Protein AF-A0A2P5LZ32-F1 (afdb_monomer)

Secondary structure (DSSP, 8-state):
--TTT--BHHHHHHHHHHHHHHHHHTT--------B-TTSB--HHHHHHHHHHHHHTT-S----BGGGEETTTTEE--BHHHHHHHHHHHT----HHHHHHHHHTTSB-TTSPBP-PPPPGGGHHHHTT-

Structure (mmCIF, N/CA/C/O backbone):
data_AF-A0A2P5LZ32-F1
#
_entry.id   AF-A0A2P5LZ32-F1
#
loop_
_atom_site.group_PDB
_atom_site.id
_atom_site.type_symbol
_atom_site.label_atom_id
_atom_site.label_alt_id
_atom_site.label_comp_id
_atom_site.label_asym_id
_atom_site.label_entity_id
_atom_site.label_seq_id
_atom_site.pdbx_PDB_ins_code
_atom_site.Cartn_x
_atom_site.Cartn_y
_atom_site.Cartn_z
_atom_site.occupancy
_atom_site.B_iso_or_equiv
_atom_site.auth_seq_id
_atom_site.auth_comp_id
_atom_site.auth_asym_id
_atom_site.auth_atom_id
_atom_site.pdbx_PDB_model_num
ATOM 1 N N . ILE A 1 1 ? 13.850 -2.458 -5.398 1.00 96.00 1 ILE A N 1
ATOM 2 C CA . ILE A 1 1 ? 15.283 -2.729 -5.679 1.00 96.00 1 ILE A CA 1
ATOM 3 C C . ILE A 1 1 ? 15.876 -1.522 -6.379 1.00 96.00 1 ILE A C 1
ATOM 5 O O . ILE A 1 1 ? 16.609 -0.790 -5.733 1.00 96.00 1 ILE A O 1
ATOM 9 N N . GLY A 1 2 ? 15.483 -1.275 -7.626 1.00 96.50 2 GLY A N 1
ATOM 10 C CA . GLY A 1 2 ? 15.948 -0.110 -8.355 1.00 96.50 2 GLY A CA 1
ATOM 11 C C . GLY A 1 2 ? 15.580 -0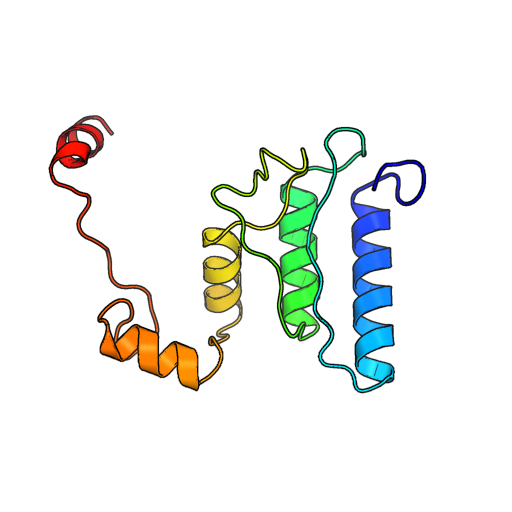.172 -9.839 1.00 96.50 2 GLY A C 1
ATOM 12 O O . GLY A 1 2 ? 14.985 -1.165 -10.291 1.00 96.50 2 GLY A O 1
ATOM 13 N N . PRO A 1 3 ? 15.934 0.883 -10.589 1.00 97.44 3 PRO A N 1
ATOM 14 C CA . PRO A 1 3 ? 15.625 1.045 -12.004 1.00 97.44 3 PRO A CA 1
ATOM 15 C C . PRO A 1 3 ? 16.265 -0.008 -12.913 1.00 97.44 3 PRO A C 1
ATOM 17 O O . PRO A 1 3 ? 15.863 -0.151 -14.065 1.00 97.44 3 PRO A O 1
ATOM 20 N N . GLU A 1 4 ? 17.259 -0.749 -12.426 1.00 98.44 4 GLU A N 1
ATOM 21 C CA . GLU A 1 4 ? 17.913 -1.820 -13.171 1.00 98.44 4 GLU A CA 1
ATOM 22 C C . GLU A 1 4 ? 17.004 -3.036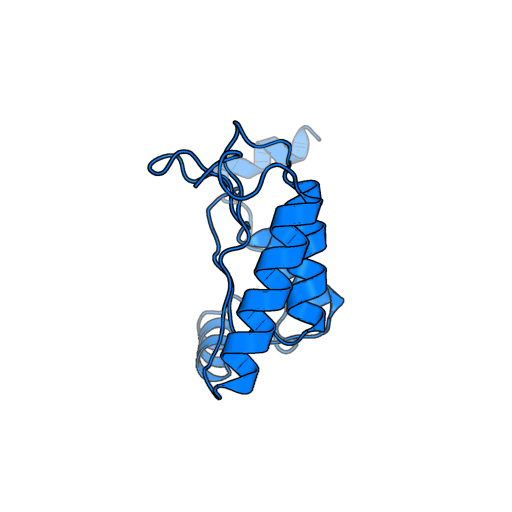 -13.423 1.00 98.44 4 GLU A C 1
ATOM 24 O O . GLU A 1 4 ? 17.299 -3.834 -14.313 1.00 98.44 4 GLU A O 1
ATOM 29 N N . TYR A 1 5 ? 15.900 -3.164 -12.677 1.00 98.38 5 TYR A N 1
ATOM 30 C CA . TYR A 1 5 ? 14.881 -4.201 -12.882 1.00 98.38 5 TYR A CA 1
ATOM 31 C C . TYR A 1 5 ? 13.548 -3.623 -13.362 1.00 98.38 5 TYR A C 1
ATOM 33 O O . TYR A 1 5 ? 12.953 -4.159 -14.294 1.00 98.38 5 TYR A O 1
ATOM 41 N N . LEU A 1 6 ? 13.079 -2.549 -12.719 1.00 98.56 6 LEU A N 1
ATOM 42 C CA . LEU A 1 6 ? 11.824 -1.863 -13.030 1.00 98.56 6 LEU A CA 1
ATOM 43 C C . LEU A 1 6 ? 12.109 -0.362 -13.029 1.00 98.56 6 LEU A C 1
ATOM 45 O O . LEU A 1 6 ? 12.312 0.226 -11.969 1.00 98.56 6 LEU A O 1
ATOM 49 N N . PHE A 1 7 ? 12.192 0.227 -14.220 1.00 98.56 7 PHE A N 1
ATOM 50 C CA . PHE A 1 7 ? 12.761 1.562 -14.409 1.00 98.56 7 PHE A CA 1
ATOM 51 C C . PHE A 1 7 ? 11.849 2.694 -13.924 1.00 98.56 7 PHE A C 1
ATOM 53 O O . PHE A 1 7 ? 12.331 3.619 -13.273 1.00 98.56 7 PHE A O 1
ATOM 60 N N . ASP A 1 8 ? 10.553 2.609 -14.235 1.00 98.62 8 ASP A N 1
ATOM 61 C CA . ASP A 1 8 ? 9.572 3.676 -14.026 1.00 98.62 8 ASP A CA 1
ATOM 62 C C . ASP A 1 8 ? 8.309 3.200 -13.282 1.00 98.62 8 ASP A C 1
ATOM 64 O O . ASP A 1 8 ? 8.062 1.995 -13.135 1.00 98.62 8 ASP A O 1
ATOM 68 N N . GLY A 1 9 ? 7.474 4.148 -12.840 1.00 98.44 9 GLY A N 1
ATOM 69 C CA . GLY A 1 9 ? 6.198 3.872 -12.162 1.00 98.44 9 GLY A CA 1
ATOM 70 C C . GLY A 1 9 ? 5.248 2.962 -12.956 1.00 98.44 9 GLY A C 1
ATOM 71 O O . GLY A 1 9 ? 4.535 2.128 -12.387 1.00 98.44 9 GLY A O 1
ATOM 72 N N . LYS A 1 10 ? 5.293 3.017 -14.294 1.00 98.62 10 LYS A N 1
ATOM 73 C CA . LYS A 1 10 ? 4.473 2.165 -15.169 1.00 98.62 10 LYS A CA 1
ATOM 74 C C . LYS A 1 10 ? 4.927 0.705 -15.144 1.00 98.62 10 LYS A C 1
ATOM 76 O O . LYS A 1 10 ? 4.084 -0.195 -15.112 1.00 98.62 10 LYS A O 1
ATOM 81 N N . GLN A 1 11 ? 6.232 0.457 -15.174 1.00 98.81 11 GLN A N 1
ATOM 82 C CA . GLN A 1 11 ? 6.815 -0.878 -15.055 1.00 98.81 11 GLN A CA 1
ATOM 83 C C . GLN A 1 11 ? 6.572 -1.454 -13.664 1.00 98.81 11 GLN A C 1
ATOM 85 O O . GLN A 1 11 ? 6.161 -2.609 -13.563 1.00 98.81 11 GLN A O 1
ATOM 90 N N . ILE A 1 12 ? 6.739 -0.640 -12.615 1.00 98.81 12 ILE A N 1
ATOM 91 C CA . ILE A 1 12 ? 6.423 -1.025 -11.232 1.00 98.81 12 ILE A CA 1
ATOM 92 C C . ILE A 1 12 ? 4.952 -1.438 -11.121 1.00 98.81 12 ILE A C 1
ATOM 94 O O . ILE A 1 12 ? 4.653 -2.541 -10.665 1.00 98.81 12 ILE A O 1
ATOM 98 N N . THR A 1 13 ? 4.038 -0.612 -11.638 1.00 98.88 13 THR A N 1
ATOM 99 C CA . THR A 1 13 ? 2.601 -0.911 -11.639 1.00 98.88 13 THR A CA 1
ATOM 100 C C . THR A 1 13 ? 2.291 -2.216 -12.362 1.00 98.88 13 THR A C 1
ATOM 102 O O . THR A 1 13 ? 1.535 -3.055 -11.869 1.00 98.88 13 THR A O 1
ATOM 105 N N . ARG A 1 14 ? 2.884 -2.411 -13.544 1.00 98.81 14 ARG A N 1
ATOM 106 C CA . ARG A 1 14 ? 2.675 -3.625 -14.331 1.00 98.81 14 ARG A CA 1
ATOM 107 C C . ARG A 1 14 ? 3.142 -4.869 -13.578 1.00 98.81 14 ARG A C 1
ATOM 109 O O . ARG A 1 14 ? 2.371 -5.822 -13.492 1.00 98.81 14 ARG A O 1
ATOM 116 N N . ALA A 1 15 ? 4.357 -4.841 -13.037 1.00 98.81 15 ALA A N 1
ATOM 117 C CA . ALA A 1 15 ? 4.939 -5.967 -12.316 1.00 98.81 15 ALA A CA 1
ATOM 118 C C . ALA A 1 15 ? 4.128 -6.313 -11.059 1.00 98.81 15 ALA A C 1
ATOM 120 O O . ALA A 1 15 ? 3.792 -7.471 -10.843 1.00 98.81 15 ALA A O 1
ATOM 121 N N . ALA A 1 16 ? 3.711 -5.312 -10.282 1.00 98.75 16 ALA A N 1
ATOM 122 C CA . ALA A 1 16 ? 2.915 -5.532 -9.077 1.00 98.75 16 ALA A CA 1
ATOM 123 C C . ALA A 1 16 ? 1.552 -6.191 -9.371 1.00 98.75 16 ALA A C 1
ATOM 125 O O . ALA A 1 16 ? 1.111 -7.080 -8.637 1.00 98.75 16 ALA A O 1
ATOM 126 N N . LEU A 1 17 ? 0.887 -5.806 -10.468 1.00 98.88 17 LEU A N 1
ATOM 127 C CA . LEU A 1 17 ? -0.355 -6.455 -10.902 1.00 98.88 17 LEU A CA 1
ATOM 128 C C . LEU A 1 17 ? -0.125 -7.893 -11.391 1.00 98.88 17 LEU A C 1
ATOM 130 O O . LEU A 1 17 ? -0.972 -8.758 -11.152 1.00 98.88 17 LEU A O 1
ATOM 134 N N . GLU A 1 18 ? 1.002 -8.158 -12.056 1.00 98.88 18 GLU A N 1
ATOM 135 C CA . GLU A 1 18 ? 1.403 -9.508 -12.469 1.00 98.88 18 GLU A CA 1
ATOM 136 C C . GLU A 1 18 ? 1.675 -10.406 -11.258 1.00 98.88 18 GLU A C 1
ATOM 138 O O . GLU A 1 18 ? 1.122 -11.506 -11.182 1.00 98.88 18 GLU A O 1
ATOM 143 N N . ASP A 1 19 ? 2.441 -9.919 -10.283 1.00 98.81 19 ASP A N 1
ATOM 144 C CA . ASP A 1 19 ? 2.752 -10.631 -9.042 1.00 98.81 19 ASP A CA 1
ATOM 145 C C . ASP A 1 19 ? 1.480 -10.955 -8.257 1.00 98.81 19 ASP A C 1
ATOM 147 O O . ASP A 1 19 ? 1.253 -12.105 -7.862 1.00 98.81 19 ASP A O 1
ATOM 151 N N . HIS A 1 20 ? 0.604 -9.960 -8.083 1.00 98.88 20 HIS A N 1
ATOM 152 C CA . HIS A 1 20 ? -0.674 -10.143 -7.407 1.00 98.88 20 HIS A CA 1
ATOM 153 C C . HIS A 1 20 ? -1.540 -11.202 -8.107 1.00 98.88 20 HIS A C 1
ATOM 155 O O . HIS A 1 20 ? -2.029 -12.132 -7.457 1.00 98.88 20 HIS A O 1
ATOM 161 N N . PHE A 1 21 ? -1.704 -11.102 -9.431 1.00 98.81 21 PHE A N 1
ATOM 162 C CA . PHE A 1 21 ? -2.478 -12.068 -10.211 1.00 98.81 21 PHE A CA 1
ATOM 163 C C . PHE A 1 21 ? -1.909 -13.485 -10.094 1.00 98.81 21 PHE A C 1
ATOM 165 O O . PHE A 1 21 ? -2.657 -14.422 -9.809 1.00 98.81 21 PHE A O 1
ATOM 172 N N . CYS A 1 22 ? -0.597 -13.648 -10.273 1.00 98.81 22 CYS A N 1
ATOM 173 C CA . CYS A 1 22 ? 0.069 -14.942 -10.173 1.00 98.81 22 CYS A CA 1
ATOM 174 C C . CYS A 1 22 ? -0.106 -15.557 -8.780 1.00 98.81 22 CYS A C 1
ATOM 176 O O . CYS A 1 22 ? -0.482 -16.724 -8.671 1.00 98.81 22 CYS A O 1
ATOM 178 N N . GLY A 1 23 ? 0.085 -14.780 -7.710 1.00 98.75 23 GLY A N 1
ATOM 179 C CA . GLY A 1 23 ? -0.111 -15.262 -6.342 1.00 98.75 23 GLY A CA 1
ATOM 180 C C . GLY A 1 23 ? -1.550 -15.716 -6.075 1.00 98.75 23 GLY A C 1
ATOM 181 O O . GLY A 1 23 ? -1.768 -16.795 -5.520 1.00 98.75 23 GLY A O 1
ATOM 182 N N . LYS A 1 24 ? -2.543 -14.948 -6.542 1.00 98.50 24 LYS A N 1
ATOM 183 C CA . LYS A 1 24 ? -3.964 -15.322 -6.445 1.00 98.50 24 LYS A CA 1
ATOM 184 C C . LYS A 1 24 ? -4.294 -16.572 -7.256 1.00 98.50 24 LYS A C 1
ATOM 186 O O . LYS A 1 24 ? -5.003 -17.442 -6.756 1.00 98.50 24 LYS A O 1
ATOM 191 N N . LEU A 1 25 ? -3.772 -16.685 -8.479 1.00 98.56 25 LEU A N 1
ATOM 192 C CA . LEU A 1 25 ? -3.960 -17.856 -9.340 1.00 98.56 25 LEU A CA 1
ATOM 193 C C . LEU A 1 25 ? -3.409 -19.132 -8.685 1.00 98.56 25 LEU A C 1
ATOM 195 O O . LEU A 1 25 ? -3.992 -20.204 -8.832 1.00 98.56 25 LEU A O 1
ATOM 199 N N . LEU A 1 26 ? -2.323 -19.005 -7.922 1.00 98.62 26 LEU A N 1
ATOM 200 C CA . LEU A 1 26 ? -1.726 -20.086 -7.137 1.00 98.62 26 LEU A CA 1
ATOM 201 C C . LEU A 1 26 ? -2.457 -20.366 -5.809 1.00 98.62 26 LEU A C 1
ATOM 203 O O . LEU A 1 26 ? -2.053 -21.261 -5.070 1.00 98.62 26 LEU A O 1
ATOM 207 N N . GLY A 1 27 ? -3.530 -19.633 -5.496 1.00 98.19 27 GLY A N 1
ATOM 208 C CA . GLY A 1 27 ? -4.322 -19.814 -4.277 1.00 98.19 27 GLY A CA 1
ATOM 209 C C . GLY A 1 27 ? -3.674 -19.251 -3.008 1.00 98.19 27 GLY A C 1
ATOM 210 O O . GLY A 1 27 ? -4.055 -19.645 -1.907 1.00 98.19 27 GLY A O 1
ATOM 211 N N . LEU A 1 28 ? -2.696 -18.349 -3.137 1.00 98.31 28 LEU A N 1
ATOM 212 C CA . LEU A 1 28 ? -2.008 -17.731 -2.004 1.00 98.31 28 LEU A CA 1
ATOM 213 C C . LEU A 1 28 ? -2.728 -16.452 -1.538 1.00 98.31 28 LEU A C 1
ATOM 215 O O . LEU A 1 28 ? -3.330 -15.748 -2.357 1.00 98.31 28 LEU A O 1
ATOM 219 N N . PRO A 1 29 ? -2.637 -16.091 -0.242 1.00 97.56 29 PRO A N 1
ATOM 220 C CA . PRO A 1 29 ? -3.103 -14.799 0.257 1.00 97.56 29 PRO A CA 1
ATOM 221 C C . PRO A 1 29 ? -2.123 -13.689 -0.156 1.00 97.56 29 PRO A C 1
ATOM 223 O O . PRO A 1 29 ? -1.368 -13.179 0.665 1.00 97.56 29 PRO A O 1
ATOM 226 N N . MET A 1 30 ? -2.094 -13.357 -1.446 1.00 98.56 30 MET A N 1
ATOM 227 C CA . MET A 1 30 ? -1.086 -12.474 -2.028 1.00 98.56 30 MET A CA 1
ATOM 228 C C . MET A 1 30 ? -1.301 -11.010 -1.624 1.00 98.56 30 MET A C 1
ATOM 230 O O . MET A 1 30 ? -2.347 -10.414 -1.905 1.00 98.56 30 MET A O 1
ATOM 234 N N . GLY A 1 31 ? -0.293 -10.440 -0.969 1.00 98.44 31 GLY A N 1
ATOM 235 C CA . GLY A 1 31 ? -0.154 -9.004 -0.739 1.00 98.44 31 GLY A CA 1
ATOM 236 C C . GLY A 1 31 ? 0.882 -8.377 -1.670 1.00 98.44 31 GLY A C 1
ATOM 237 O O . GLY A 1 31 ? 1.487 -9.064 -2.492 1.00 98.44 31 GLY A O 1
ATOM 238 N N . CYS A 1 32 ? 1.097 -7.074 -1.527 1.00 98.50 32 CYS A N 1
ATOM 239 C CA . CYS A 1 32 ? 2.145 -6.346 -2.238 1.00 98.50 32 CYS A CA 1
ATOM 240 C C . CYS A 1 32 ? 2.621 -5.173 -1.375 1.00 98.50 32 CYS A C 1
ATOM 242 O O . CYS A 1 32 ? 1.803 -4.439 -0.824 1.00 98.50 32 CYS A O 1
ATOM 244 N N . ASP A 1 33 ? 3.933 -5.016 -1.229 1.00 98.25 33 ASP A N 1
ATOM 245 C CA . ASP A 1 33 ? 4.502 -3.768 -0.727 1.00 98.25 33 ASP A CA 1
ATOM 246 C C . ASP A 1 33 ? 4.552 -2.772 -1.890 1.00 98.25 33 ASP A C 1
ATOM 248 O O . ASP A 1 33 ? 5.230 -3.010 -2.890 1.00 98.25 33 ASP A O 1
ATOM 252 N N . VAL A 1 34 ? 3.757 -1.709 -1.783 1.00 98.25 34 VAL A N 1
ATOM 253 C CA . VAL A 1 34 ? 3.582 -0.702 -2.829 1.00 98.25 34 VAL A CA 1
ATOM 254 C C . VAL A 1 34 ? 4.663 0.342 -2.637 1.00 98.25 34 VAL A C 1
ATOM 256 O O . VAL A 1 34 ? 4.520 1.240 -1.808 1.00 98.25 34 VAL A O 1
ATOM 259 N N . CYS A 1 35 ? 5.778 0.164 -3.339 1.00 98.31 35 CYS A N 1
ATOM 260 C CA . CYS A 1 35 ? 6.983 0.898 -3.015 1.00 98.31 35 CYS A CA 1
ATOM 261 C C . CYS A 1 35 ? 7.892 1.212 -4.203 1.00 98.31 35 CYS A C 1
ATOM 263 O O . CYS A 1 35 ? 7.872 0.555 -5.248 1.00 98.31 35 CYS A O 1
ATOM 265 N N . TYR A 1 36 ? 8.746 2.212 -4.003 1.00 98.62 36 TYR A N 1
ATOM 266 C CA . TYR A 1 36 ? 9.795 2.595 -4.937 1.00 98.62 36 TYR A CA 1
ATOM 267 C C . TYR A 1 36 ? 11.040 3.077 -4.190 1.00 98.62 36 TYR A C 1
ATOM 269 O O . TYR A 1 36 ? 11.018 3.389 -3.003 1.00 98.62 36 TYR A O 1
ATOM 277 N N . THR A 1 37 ? 12.161 3.126 -4.900 1.00 98.25 37 THR A N 1
ATOM 278 C CA . THR A 1 37 ? 13.407 3.723 -4.406 1.00 98.25 37 THR A CA 1
ATOM 279 C C . THR A 1 37 ? 13.672 5.025 -5.142 1.00 98.25 37 THR A C 1
ATOM 281 O O . THR A 1 37 ? 13.505 5.062 -6.357 1.00 98.25 37 THR A O 1
ATOM 284 N N . ASN A 1 38 ? 14.212 6.035 -4.457 1.00 97.12 38 ASN A N 1
ATOM 285 C CA . ASN A 1 38 ? 14.443 7.394 -4.987 1.00 97.12 38 ASN A CA 1
ATOM 286 C C . ASN A 1 38 ? 15.261 7.515 -6.295 1.00 97.12 38 ASN A C 1
ATOM 288 O O . ASN A 1 38 ? 15.350 8.603 -6.852 1.00 97.12 38 ASN A O 1
ATOM 292 N N . HIS A 1 39 ? 15.922 6.450 -6.752 1.00 97.25 39 HIS A N 1
ATOM 293 C CA . HIS A 1 39 ? 16.697 6.438 -7.997 1.00 97.25 39 HIS A CA 1
ATOM 294 C C . HIS A 1 39 ? 15.978 5.730 -9.161 1.00 97.25 39 HIS A C 1
ATOM 296 O O . HIS A 1 39 ? 16.552 5.635 -10.241 1.00 97.25 39 HIS A O 1
ATOM 302 N N . ALA A 1 40 ? 14.747 5.248 -8.959 1.00 98.38 40 ALA A N 1
ATOM 303 C CA . ALA A 1 40 ? 13.834 4.865 -10.036 1.00 98.38 40 ALA A CA 1
ATOM 304 C C . ALA A 1 40 ? 13.053 6.092 -10.538 1.00 98.38 40 ALA A C 1
ATOM 306 O O . ALA A 1 40 ? 12.869 7.052 -9.791 1.00 98.38 40 ALA A O 1
ATOM 307 N N . GLU A 1 41 ? 12.581 6.068 -11.786 1.00 98.50 41 GLU A N 1
ATOM 308 C CA . GLU A 1 41 ? 11.722 7.118 -12.354 1.00 98.50 41 GLU A CA 1
ATOM 309 C C . GLU A 1 41 ? 10.268 6.910 -11.898 1.00 98.50 41 GLU A C 1
ATOM 311 O O . GLU A 1 41 ? 9.384 6.534 -12.668 1.00 98.50 41 GLU A O 1
ATOM 316 N N . ALA A 1 42 ? 10.051 7.076 -10.595 1.00 98.44 42 ALA A N 1
ATOM 317 C CA . ALA A 1 42 ? 8.760 6.933 -9.938 1.00 98.44 42 ALA A CA 1
ATOM 318 C C . ALA A 1 42 ? 8.652 7.905 -8.759 1.00 98.44 42 ALA A C 1
ATOM 320 O O . ALA A 1 42 ? 9.666 8.303 -8.173 1.00 98.44 42 ALA A O 1
ATOM 321 N N . ASP A 1 43 ? 7.427 8.263 -8.400 1.00 98.19 43 ASP A N 1
ATOM 322 C CA . ASP A 1 43 ? 7.120 9.076 -7.230 1.00 98.19 43 ASP A CA 1
ATOM 323 C C . ASP A 1 43 ? 5.957 8.501 -6.401 1.00 98.19 43 ASP A C 1
ATOM 325 O O . ASP A 1 43 ? 5.448 7.407 -6.653 1.00 98.19 43 ASP A O 1
ATOM 329 N N . GLN A 1 44 ? 5.555 9.223 -5.354 1.00 97.81 44 GLN A N 1
ATOM 330 C CA . GLN A 1 44 ? 4.486 8.773 -4.465 1.00 97.81 44 GLN A CA 1
ATOM 331 C C . GLN A 1 44 ? 3.116 8.705 -5.161 1.00 97.81 44 GLN A C 1
ATOM 333 O O . GLN A 1 44 ? 2.299 7.870 -4.785 1.00 97.81 44 GLN A O 1
ATOM 338 N N . ASN A 1 45 ? 2.858 9.519 -6.190 1.00 98.19 45 ASN A N 1
ATOM 339 C CA . ASN A 1 45 ? 1.591 9.450 -6.922 1.00 98.19 45 ASN A CA 1
ATOM 340 C C . ASN A 1 45 ? 1.495 8.139 -7.708 1.00 98.19 45 ASN A C 1
ATOM 342 O O . ASN A 1 45 ? 0.425 7.537 -7.750 1.00 98.19 45 ASN A O 1
ATOM 346 N N . ASP A 1 46 ? 2.613 7.654 -8.266 1.00 98.56 46 ASP A N 1
ATOM 347 C CA . ASP A 1 46 ? 2.651 6.324 -8.888 1.00 98.56 46 ASP A CA 1
ATOM 348 C C . ASP A 1 46 ? 2.269 5.228 -7.876 1.00 98.56 46 ASP A C 1
ATOM 350 O O . ASP A 1 46 ? 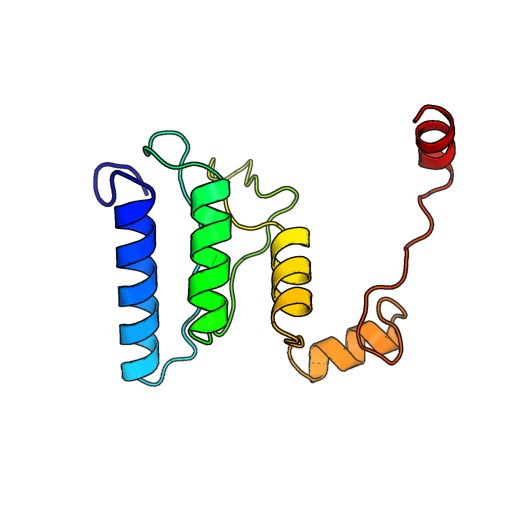1.615 4.242 -8.226 1.00 98.56 46 ASP A O 1
ATOM 354 N N . MET A 1 47 ? 2.667 5.393 -6.608 1.00 98.38 47 MET A N 1
ATOM 355 C CA . MET A 1 47 ? 2.340 4.448 -5.538 1.00 98.38 47 MET A CA 1
ATOM 356 C C . MET A 1 47 ? 0.869 4.536 -5.125 1.00 98.38 47 MET A C 1
ATOM 358 O O . MET A 1 47 ? 0.245 3.499 -4.904 1.00 98.38 47 MET A O 1
ATOM 362 N N . ASP A 1 48 ? 0.280 5.731 -5.084 1.00 97.94 48 ASP A N 1
ATOM 363 C CA . ASP A 1 48 ? -1.149 5.917 -4.801 1.00 97.94 48 ASP A CA 1
ATOM 364 C C . ASP A 1 48 ? -2.036 5.323 -5.913 1.00 97.94 48 ASP A C 1
ATOM 366 O O . ASP A 1 48 ? -3.040 4.645 -5.634 1.00 97.94 48 ASP A O 1
ATOM 370 N N . ASP A 1 49 ? -1.634 5.505 -7.176 1.00 98.50 49 ASP A N 1
ATOM 371 C CA . ASP A 1 49 ? -2.270 4.882 -8.339 1.00 98.50 49 ASP A CA 1
ATOM 372 C C . ASP A 1 49 ? -2.196 3.350 -8.240 1.00 98.50 49 ASP A C 1
ATOM 374 O O . ASP A 1 49 ? -3.213 2.653 -8.364 1.00 98.50 49 ASP A O 1
ATOM 378 N N . LEU A 1 50 ? -1.008 2.808 -7.955 1.00 98.75 50 LEU A N 1
ATOM 379 C CA . LEU A 1 50 ? -0.804 1.369 -7.805 1.00 98.75 50 LEU A CA 1
ATOM 380 C C . LEU A 1 50 ? -1.601 0.789 -6.626 1.00 98.75 50 LEU A C 1
ATOM 382 O O . LEU A 1 50 ? -2.276 -0.233 -6.787 1.00 98.75 50 LEU A O 1
ATOM 386 N N . LEU A 1 51 ? -1.579 1.434 -5.457 1.00 98.75 51 LEU A N 1
ATOM 387 C CA . LEU A 1 51 ? -2.354 1.004 -4.294 1.00 98.75 51 LEU A CA 1
ATOM 388 C C . LEU A 1 51 ? -3.845 0.913 -4.642 1.00 98.75 51 LEU A C 1
ATOM 390 O O . LEU A 1 51 ? -4.503 -0.077 -4.309 1.00 98.75 51 LEU A O 1
ATOM 394 N N . THR A 1 52 ? -4.370 1.914 -5.350 1.00 98.50 52 THR A N 1
ATOM 395 C CA . THR A 1 52 ? -5.770 1.942 -5.785 1.00 98.50 52 THR A CA 1
ATOM 396 C C . THR A 1 52 ? -6.084 0.772 -6.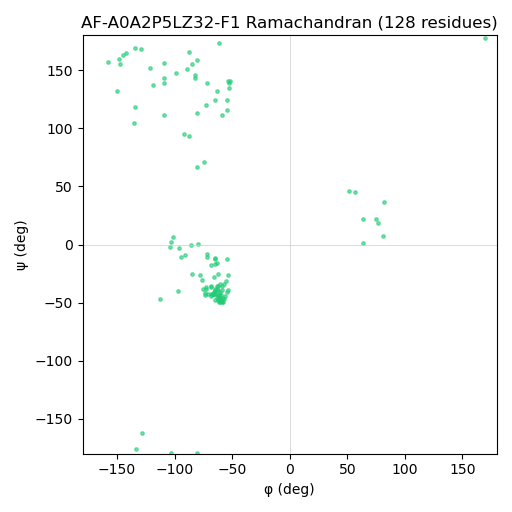718 1.00 98.50 52 THR A C 1
ATOM 398 O O . THR A 1 52 ? -7.071 0.060 -6.508 1.00 98.50 52 THR A O 1
ATOM 401 N N . LEU A 1 53 ? -5.231 0.517 -7.716 1.00 98.81 53 LEU A N 1
ATOM 402 C CA . LEU A 1 53 ? -5.396 -0.598 -8.654 1.00 98.81 53 LEU A CA 1
ATOM 403 C C . LEU A 1 53 ? -5.366 -1.961 -7.948 1.00 98.81 53 LEU A C 1
ATOM 405 O O . LEU A 1 53 ? -6.225 -2.809 -8.203 1.00 98.81 53 LEU A O 1
ATOM 409 N N . LEU A 1 54 ? -4.414 -2.172 -7.038 1.00 98.81 54 LEU A N 1
ATOM 410 C CA . LEU A 1 54 ? -4.293 -3.411 -6.265 1.00 98.81 54 LEU A CA 1
ATOM 411 C C . LEU A 1 54 ? -5.485 -3.627 -5.329 1.00 98.81 54 LEU A C 1
ATOM 413 O O . LEU A 1 54 ? -5.981 -4.750 -5.210 1.00 98.81 54 LEU A O 1
ATOM 417 N N . ALA A 1 55 ? -5.982 -2.566 -4.695 1.00 98.56 55 ALA A N 1
ATOM 418 C CA . ALA A 1 55 ? -7.155 -2.644 -3.836 1.00 98.56 55 ALA A CA 1
ATOM 419 C C . ALA A 1 55 ? -8.419 -3.011 -4.626 1.00 98.56 55 ALA A C 1
ATOM 421 O O . ALA A 1 55 ? -9.159 -3.903 -4.206 1.00 98.56 55 ALA A O 1
ATOM 422 N N . VAL A 1 56 ? -8.623 -2.422 -5.811 1.00 98.62 56 VAL A N 1
ATOM 423 C CA . VAL A 1 56 ? -9.704 -2.820 -6.733 1.00 98.62 56 VAL A CA 1
ATOM 424 C C . VAL A 1 56 ? -9.537 -4.272 -7.199 1.00 98.62 56 VAL A C 1
ATOM 426 O O . VAL A 1 56 ? -10.526 -4.994 -7.324 1.00 98.62 56 VAL A O 1
ATOM 429 N N . ALA A 1 57 ? -8.301 -4.735 -7.405 1.00 98.56 57 ALA A N 1
ATOM 430 C CA . ALA A 1 57 ? -8.004 -6.126 -7.748 1.00 98.56 57 ALA A CA 1
ATOM 431 C C . ALA A 1 57 ? -8.195 -7.113 -6.575 1.00 98.56 57 ALA A C 1
ATOM 433 O O . ALA A 1 57 ? -8.133 -8.327 -6.783 1.00 98.56 57 ALA A O 1
ATOM 434 N N . GLY A 1 58 ? -8.443 -6.627 -5.355 1.00 98.19 58 GLY A N 1
ATOM 435 C CA . GLY A 1 58 ? -8.672 -7.456 -4.173 1.00 98.19 58 GLY A CA 1
ATOM 436 C C . GLY A 1 58 ? -7.394 -7.965 -3.504 1.00 98.19 58 GLY A C 1
ATOM 437 O O . GLY A 1 58 ? -7.379 -9.105 -3.020 1.00 98.19 58 GLY A O 1
ATOM 438 N N . VAL A 1 59 ? -6.329 -7.154 -3.479 1.00 98.62 59 VAL A N 1
ATOM 439 C CA . VAL A 1 59 ? -5.094 -7.444 -2.726 1.00 98.62 59 VAL A CA 1
ATOM 440 C C . VAL A 1 59 ? -5.395 -7.768 -1.260 1.00 98.62 59 VAL A C 1
ATOM 442 O O . VAL A 1 59 ? -6.261 -7.153 -0.639 1.00 98.62 59 VAL A O 1
ATOM 445 N N . ASN A 1 60 ? -4.713 -8.771 -0.694 1.00 98.25 60 ASN A N 1
ATOM 446 C CA . ASN A 1 60 ? -4.979 -9.208 0.681 1.00 98.25 60 ASN A CA 1
ATOM 447 C C . ASN A 1 60 ? -4.448 -8.224 1.730 1.00 98.25 60 ASN A C 1
ATOM 449 O O . ASN A 1 60 ? -5.105 -7.994 2.745 1.00 98.25 60 ASN A O 1
ATOM 453 N N . TYR A 1 61 ? -3.243 -7.699 1.515 1.00 98.38 61 TYR A N 1
ATOM 454 C CA . TYR A 1 61 ? -2.575 -6.767 2.417 1.00 98.38 61 TYR A CA 1
ATOM 455 C C . TYR A 1 61 ? -1.519 -5.946 1.670 1.00 98.38 61 TYR A C 1
ATOM 457 O O . TYR A 1 61 ? -0.996 -6.375 0.641 1.00 98.38 61 TYR A O 1
ATOM 465 N N . VAL A 1 62 ? -1.195 -4.788 2.236 1.00 98.38 62 VAL A N 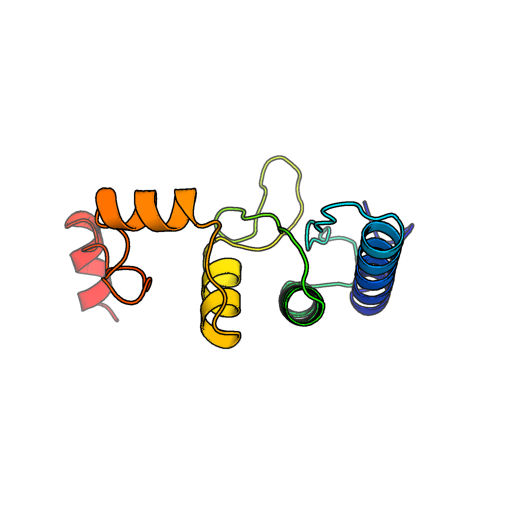1
ATOM 466 C CA . VAL A 1 62 ? -0.095 -3.905 1.828 1.00 98.38 62 VAL A CA 1
ATOM 467 C C . VAL A 1 62 ? 0.666 -3.448 3.073 1.00 98.38 62 VAL A C 1
ATOM 469 O O . VAL A 1 62 ? 0.203 -3.683 4.195 1.00 98.38 62 VAL A O 1
ATOM 472 N N . MET A 1 63 ? 1.825 -2.818 2.892 1.00 97.75 63 MET A N 1
ATOM 473 C CA . MET A 1 63 ? 2.595 -2.246 3.998 1.00 97.75 63 MET A CA 1
ATOM 474 C C . MET A 1 63 ? 2.052 -0.882 4.437 1.00 97.75 63 MET A C 1
ATOM 476 O O . MET A 1 63 ? 1.337 -0.201 3.710 1.00 97.75 63 MET A O 1
ATOM 480 N N . GLY A 1 64 ? 2.368 -0.489 5.667 1.00 96.56 64 GLY A N 1
ATOM 481 C CA . GLY A 1 64 ? 2.099 0.850 6.178 1.00 96.56 64 GLY A CA 1
ATOM 482 C C . GLY A 1 64 ? 3.337 1.361 6.898 1.00 96.56 64 GLY A C 1
ATOM 483 O O . GLY A 1 64 ? 3.752 0.758 7.886 1.00 96.56 64 GLY A O 1
ATOM 484 N N . VAL A 1 65 ? 3.910 2.458 6.413 1.00 97.25 65 VAL A N 1
ATOM 485 C CA . VAL A 1 65 ? 5.115 3.092 6.958 1.00 97.25 65 VAL A CA 1
ATOM 486 C C . VAL A 1 65 ? 4.771 4.516 7.419 1.00 97.25 65 VAL A C 1
ATOM 488 O O . VAL A 1 65 ? 4.029 5.221 6.729 1.00 97.25 65 VAL A O 1
ATOM 491 N N . PRO A 1 66 ? 5.246 4.986 8.589 1.00 96.12 66 PRO A N 1
ATOM 492 C CA . PRO A 1 66 ? 4.981 6.350 9.042 1.00 96.12 66 PRO A CA 1
ATOM 493 C C . PRO A 1 66 ? 5.399 7.386 7.992 1.00 96.12 66 PRO A C 1
ATOM 495 O O . PRO A 1 66 ? 6.573 7.514 7.671 1.00 96.12 66 PRO A O 1
ATOM 498 N N . GLY A 1 67 ? 4.428 8.126 7.453 1.00 93.69 67 GLY A N 1
ATOM 499 C CA . GLY A 1 67 ? 4.693 9.136 6.425 1.00 93.69 67 GLY A CA 1
ATOM 500 C C . GLY A 1 67 ? 5.240 8.579 5.107 1.00 93.69 67 GLY A C 1
ATOM 501 O O . GLY A 1 67 ? 5.876 9.340 4.390 1.00 93.69 67 GLY A O 1
ATOM 502 N N . ALA A 1 68 ? 5.013 7.290 4.813 1.00 97.06 68 ALA A N 1
ATOM 503 C CA . ALA A 1 68 ? 5.513 6.594 3.622 1.00 97.06 68 ALA A CA 1
ATOM 504 C C . ALA A 1 68 ? 7.050 6.472 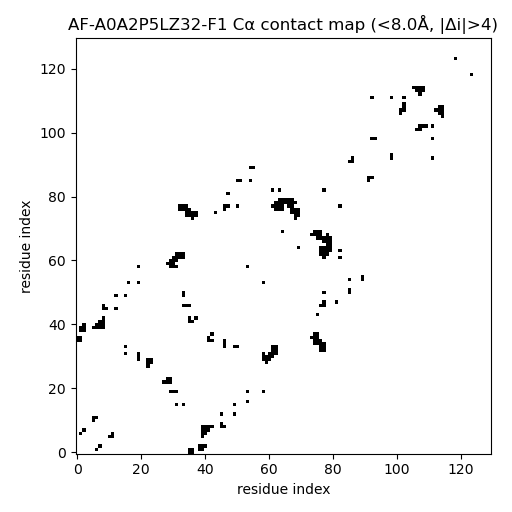3.521 1.00 97.06 68 ALA A C 1
ATOM 506 O O . ALA A 1 68 ? 7.536 5.883 2.563 1.00 97.06 68 ALA A O 1
ATOM 507 N N . ASP A 1 69 ? 7.818 6.957 4.501 1.00 97.69 69 ASP A N 1
ATOM 508 C CA . ASP A 1 69 ? 9.284 7.022 4.453 1.00 97.69 69 ASP A CA 1
ATOM 509 C C . ASP A 1 69 ? 9.927 6.007 5.406 1.00 97.69 69 ASP A C 1
ATOM 511 O O . ASP A 1 69 ? 9.845 6.136 6.633 1.00 97.69 69 ASP A O 1
ATOM 515 N N . ASP A 1 70 ? 10.584 4.990 4.848 1.00 97.56 70 ASP A N 1
ATOM 516 C CA . ASP A 1 70 ? 11.406 4.077 5.635 1.00 97.56 70 ASP A CA 1
ATOM 517 C C . ASP A 1 70 ? 12.853 4.577 5.668 1.00 97.56 70 ASP A C 1
ATOM 519 O O . ASP A 1 70 ? 13.683 4.276 4.805 1.00 97.56 70 ASP A O 1
ATOM 523 N N . ILE A 1 71 ? 13.163 5.314 6.731 1.00 96.62 71 ILE A N 1
ATOM 524 C CA . ILE A 1 71 ? 14.472 5.942 6.954 1.00 96.62 71 ILE A CA 1
ATOM 525 C C . ILE A 1 71 ? 15.628 4.951 7.149 1.00 96.62 71 ILE A C 1
ATOM 527 O O . ILE A 1 71 ? 16.784 5.367 7.205 1.00 96.62 71 ILE A O 1
ATOM 531 N N . MET A 1 72 ? 15.331 3.666 7.358 1.00 97.44 72 MET A N 1
ATOM 532 C CA . MET A 1 72 ? 16.342 2.634 7.577 1.00 97.44 72 MET A CA 1
ATOM 533 C C . MET A 1 72 ? 16.650 1.895 6.276 1.00 97.44 72 MET A C 1
ATOM 535 O O . MET A 1 72 ? 17.814 1.606 5.997 1.00 97.44 72 MET A O 1
ATOM 539 N N . LEU A 1 73 ? 15.616 1.612 5.481 1.00 97.00 73 LEU A N 1
ATOM 540 C CA . LEU A 1 73 ? 15.732 0.924 4.196 1.00 97.00 73 LEU A CA 1
ATOM 541 C C . LEU A 1 73 ? 15.921 1.874 3.003 1.00 97.00 73 LEU A C 1
ATOM 543 O O . LEU A 1 73 ? 16.245 1.410 1.910 1.00 97.00 73 LEU A O 1
ATOM 547 N N . ASN A 1 74 ? 15.775 3.185 3.208 1.00 96.75 74 ASN A N 1
ATOM 548 C CA . ASN A 1 74 ? 15.962 4.241 2.209 1.00 96.75 74 ASN A CA 1
ATOM 549 C C . ASN A 1 74 ? 15.079 4.065 0.959 1.00 96.75 74 ASN A C 1
ATOM 551 O O . ASN A 1 74 ? 15.538 4.217 -0.180 1.00 96.75 74 ASN A O 1
ATOM 555 N N . TYR A 1 75 ? 13.803 3.760 1.177 1.00 97.50 75 TYR A N 1
ATOM 556 C CA . TYR A 1 75 ? 12.786 3.627 0.136 1.00 97.50 75 TYR A CA 1
ATOM 557 C C . TYR A 1 75 ? 11.454 4.195 0.635 1.00 97.50 75 TYR A C 1
ATOM 559 O O . TYR A 1 75 ? 11.271 4.413 1.835 1.00 97.50 75 TYR A O 1
ATOM 567 N N . GLN A 1 76 ? 10.540 4.434 -0.295 1.00 98.12 76 GLN A N 1
ATOM 568 C CA . GLN A 1 76 ? 9.204 4.919 0.001 1.00 98.12 76 GLN A CA 1
ATOM 569 C C . GLN A 1 76 ? 8.182 3.816 -0.241 1.00 98.12 76 GLN A C 1
ATOM 571 O O . GLN A 1 76 ? 8.284 3.083 -1.224 1.00 98.12 76 GLN A O 1
ATOM 576 N N . SER A 1 77 ? 7.208 3.710 0.658 1.00 97.62 77 SER A N 1
ATOM 577 C CA . SER A 1 77 ? 6.112 2.734 0.620 1.00 97.62 77 SER A CA 1
ATOM 578 C C . SER A 1 77 ? 4.764 3.457 0.777 1.00 97.62 77 SER A C 1
ATOM 580 O O . SER A 1 77 ? 4.668 4.671 0.606 1.00 97.62 77 SER A O 1
ATOM 582 N N . THR A 1 78 ? 3.699 2.742 1.117 1.00 97.69 78 THR A N 1
ATOM 583 C CA . THR A 1 78 ? 2.412 3.326 1.502 1.00 97.69 78 THR A CA 1
ATOM 584 C C . THR A 1 78 ? 2.396 3.745 2.967 1.00 97.69 78 THR A C 1
ATOM 586 O O . THR A 1 78 ? 2.986 3.104 3.839 1.00 97.69 78 THR A O 1
ATOM 589 N N . SER A 1 79 ? 1.684 4.825 3.264 1.00 97.56 79 SER A N 1
ATOM 590 C CA . SER A 1 79 ? 1.496 5.357 4.606 1.00 97.56 79 SER A CA 1
ATOM 591 C C . SER A 1 79 ? 0.300 4.736 5.331 1.00 97.56 79 SER A C 1
ATOM 593 O O . SER A 1 79 ? -0.595 4.134 4.734 1.00 97.56 79 SER A O 1
ATOM 595 N N . TYR A 1 80 ? 0.227 4.931 6.653 1.00 95.50 80 TYR A N 1
ATOM 596 C CA . TYR A 1 80 ? -0.976 4.578 7.418 1.00 95.50 80 TYR A CA 1
ATOM 597 C C . TYR A 1 80 ? -2.235 5.288 6.900 1.00 95.50 80 TYR A C 1
ATOM 599 O O . TYR A 1 80 ? -3.323 4.716 6.945 1.00 95.50 80 TYR A O 1
ATOM 607 N N . HIS A 1 81 ? -2.093 6.523 6.412 1.00 94.94 81 HIS A N 1
ATOM 608 C CA . HIS A 1 81 ? -3.211 7.320 5.915 1.00 94.94 81 HIS A CA 1
ATOM 609 C C . HIS A 1 81 ? -3.714 6.789 4.575 1.00 94.94 81 HIS A C 1
ATOM 611 O O . HIS A 1 81 ? -4.924 6.746 4.373 1.00 94.94 81 HIS A O 1
ATOM 617 N N . ASP A 1 82 ? -2.821 6.305 3.714 1.00 97.19 82 ASP A N 1
ATOM 618 C CA . ASP A 1 82 ? -3.171 5.826 2.371 1.00 97.19 82 ASP A CA 1
ATOM 619 C C . ASP A 1 82 ? -4.036 4.565 2.476 1.00 97.19 82 ASP A C 1
ATOM 621 O O . ASP A 1 82 ? -5.093 4.458 1.851 1.00 97.19 82 ASP A O 1
ATOM 625 N N . VAL A 1 83 ? -3.665 3.650 3.380 1.00 95.62 83 VAL A N 1
ATOM 626 C CA . VAL A 1 83 ? -4.451 2.442 3.680 1.00 95.62 83 VAL A CA 1
ATOM 627 C C . VAL A 1 83 ? -5.849 2.795 4.201 1.00 95.62 83 VAL A C 1
ATOM 629 O O . VAL A 1 83 ? -6.834 2.153 3.829 1.00 95.62 83 VAL A O 1
ATOM 632 N N . LEU A 1 84 ? -5.960 3.811 5.062 1.00 94.50 84 LEU A N 1
ATOM 633 C CA . LEU A 1 84 ? -7.249 4.283 5.579 1.00 94.50 84 LEU A CA 1
ATOM 634 C C . LEU A 1 84 ? -8.087 4.948 4.484 1.00 94.50 84 LEU A C 1
ATOM 636 O O . LEU A 1 84 ? -9.285 4.678 4.379 1.00 94.50 84 LEU A O 1
ATOM 640 N N . ALA A 1 85 ? -7.460 5.777 3.649 1.00 95.00 85 ALA A N 1
ATOM 641 C CA . ALA A 1 85 ? -8.108 6.461 2.542 1.00 95.00 85 ALA A CA 1
ATOM 642 C C . ALA A 1 85 ? -8.686 5.454 1.543 1.00 95.00 85 ALA A C 1
ATOM 644 O O . ALA A 1 85 ? -9.872 5.519 1.224 1.00 95.00 85 ALA A O 1
ATOM 645 N N . VAL A 1 86 ? -7.895 4.468 1.115 1.00 97.06 86 VAL A N 1
ATOM 646 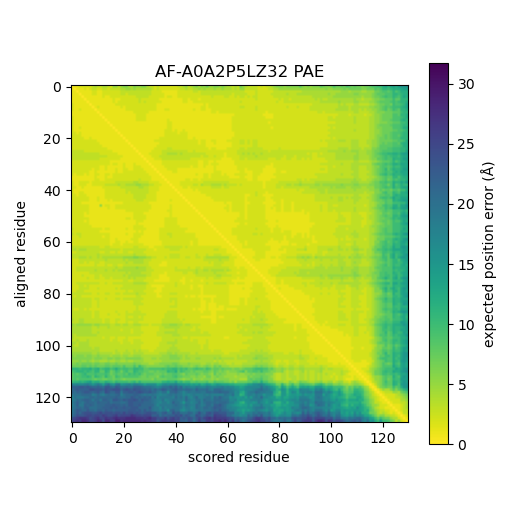C CA . VAL A 1 86 ? -8.333 3.442 0.159 1.00 97.06 86 VAL A CA 1
ATOM 647 C C . VAL A 1 86 ? -9.434 2.558 0.729 1.00 97.06 86 VAL A C 1
ATOM 649 O O . VAL A 1 86 ? -10.415 2.285 0.034 1.00 97.06 86 VAL A O 1
ATOM 652 N N . ARG A 1 87 ? -9.346 2.176 2.010 1.00 95.50 87 ARG A N 1
ATOM 653 C CA . ARG A 1 87 ? -10.441 1.463 2.683 1.00 95.50 87 ARG A CA 1
ATOM 654 C C . ARG A 1 87 ? -11.741 2.252 2.638 1.00 95.50 87 ARG A C 1
ATOM 656 O O . ARG A 1 87 ? -12.768 1.699 2.261 1.00 95.50 87 ARG A O 1
ATOM 663 N N . ARG A 1 88 ? -11.693 3.546 2.952 1.00 94.50 88 ARG A N 1
ATOM 664 C CA . ARG A 1 88 ? -12.873 4.411 2.925 1.00 94.50 88 ARG A CA 1
ATOM 665 C C . ARG A 1 88 ? -13.417 4.620 1.511 1.00 94.50 88 ARG A C 1
ATOM 667 O O . ARG A 1 88 ? -14.627 4.553 1.316 1.00 94.50 88 ARG A O 1
ATOM 674 N N . MET A 1 89 ? -12.548 4.839 0.523 1.00 96.12 89 MET A N 1
ATOM 675 C CA . MET A 1 89 ? -12.948 5.028 -0.878 1.00 96.12 89 MET A CA 1
ATOM 676 C C . MET A 1 89 ? -13.633 3.790 -1.463 1.00 96.12 89 MET A C 1
ATOM 678 O O . MET A 1 89 ? -14.593 3.922 -2.219 1.00 96.12 89 MET A O 1
ATOM 682 N N . LEU A 1 90 ? -13.160 2.594 -1.103 1.00 96.94 90 LEU A N 1
ATOM 683 C CA . LEU A 1 90 ? -13.655 1.323 -1.638 1.00 96.94 90 LEU A CA 1
ATOM 684 C C . LEU A 1 90 ? -14.607 0.582 -0.686 1.00 96.94 90 LEU A C 1
ATOM 686 O O . LEU A 1 90 ? -15.009 -0.542 -0.983 1.00 96.94 90 LEU A O 1
ATOM 690 N N . ASN A 1 91 ? -14.984 1.199 0.440 1.00 95.12 91 ASN A N 1
ATOM 691 C CA . ASN A 1 91 ? -15.820 0.601 1.485 1.00 95.12 91 ASN A CA 1
ATOM 692 C C . ASN A 1 91 ? -15.299 -0.776 1.959 1.00 95.12 91 ASN A C 1
ATOM 694 O O . ASN A 1 91 ? -16.048 -1.749 2.070 1.00 95.12 91 ASN A O 1
ATOM 698 N N . LEU A 1 92 ? -13.990 -0.860 2.201 1.00 95.25 92 LEU A N 1
ATOM 699 C CA . LEU A 1 92 ? -13.303 -2.050 2.699 1.00 95.25 92 LEU A CA 1
ATOM 700 C C . LEU A 1 92 ? -13.081 -1.952 4.209 1.00 95.25 92 LEU A C 1
ATOM 702 O O . LEU A 1 92 ? -12.804 -0.881 4.746 1.00 95.25 92 LEU A O 1
ATOM 706 N N . ALA A 1 93 ? -13.118 -3.099 4.882 1.00 93.94 93 ALA A N 1
ATOM 707 C CA . ALA A 1 93 ? -12.867 -3.204 6.314 1.00 93.94 93 ALA A CA 1
ATOM 708 C C . ALA A 1 93 ? -11.518 -3.891 6.603 1.00 93.94 93 ALA A C 1
ATOM 710 O O . ALA A 1 93 ? -11.016 -4.657 5.773 1.00 93.94 93 ALA A O 1
ATOM 711 N N . PRO A 1 94 ? -10.912 -3.653 7.780 1.00 96.00 94 PRO A N 1
ATOM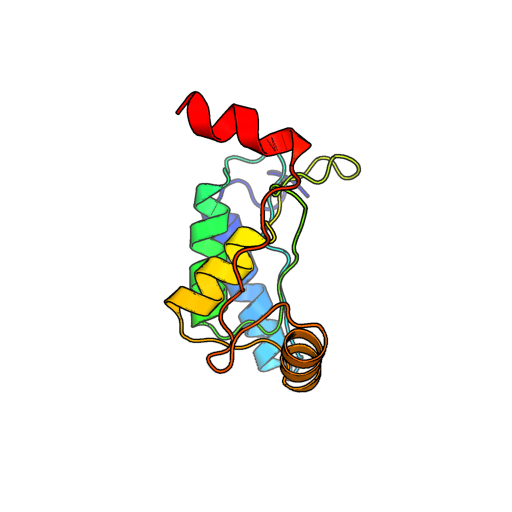 712 C CA . PRO A 1 94 ? -9.845 -4.506 8.293 1.00 96.00 94 PRO A CA 1
ATOM 713 C C . PRO A 1 94 ? -10.320 -5.952 8.517 1.00 96.00 94 PRO A C 1
ATOM 715 O O . PRO A 1 94 ? -11.513 -6.248 8.444 1.00 96.00 94 PRO A O 1
ATOM 718 N N . ALA A 1 95 ? -9.386 -6.850 8.850 1.00 96.44 95 ALA A N 1
ATOM 719 C CA . ALA A 1 95 ? -9.738 -8.200 9.288 1.00 96.44 95 ALA A CA 1
ATOM 720 C C . ALA A 1 95 ? -10.733 -8.146 10.471 1.00 96.44 95 ALA A C 1
ATOM 722 O O . ALA A 1 95 ? -10.566 -7.279 11.335 1.00 96.44 95 ALA A O 1
ATOM 723 N N . PRO A 1 96 ? -11.740 -9.038 10.538 1.00 96.31 96 PRO A N 1
ATOM 724 C CA . PRO A 1 96 ? -12.825 -8.947 11.519 1.00 96.31 96 PRO A CA 1
ATOM 725 C C . PRO A 1 96 ? -12.347 -8.862 12.971 1.00 96.31 96 PRO A C 1
ATOM 727 O O . PRO A 1 96 ? -12.851 -8.056 13.748 1.00 96.31 96 PRO A O 1
ATOM 730 N N . GLU A 1 97 ? -11.331 -9.645 13.325 1.00 97.94 97 GLU A N 1
ATOM 731 C CA . GLU A 1 97 ? -10.747 -9.676 14.665 1.00 97.94 97 GLU A CA 1
ATOM 732 C C . GLU A 1 97 ? -10.077 -8.342 15.011 1.00 97.94 97 GLU A C 1
ATOM 734 O O . GLU A 1 97 ? -10.189 -7.854 16.135 1.00 97.94 97 GLU A O 1
ATOM 739 N N . PHE A 1 98 ? -9.420 -7.716 14.031 1.00 96.50 98 PHE A N 1
ATOM 740 C CA . PHE A 1 98 ? -8.791 -6.412 14.213 1.00 96.50 98 PHE A CA 1
ATOM 741 C C . PHE A 1 98 ? -9.823 -5.283 14.247 1.00 96.50 98 PHE A C 1
ATOM 743 O O . PHE A 1 98 ? -9.689 -4.364 15.046 1.00 96.50 98 PHE A O 1
ATOM 750 N N . ALA A 1 99 ? -10.874 -5.363 13.429 1.00 95.38 99 ALA A N 1
ATOM 751 C CA . ALA A 1 99 ? -11.978 -4.409 13.458 1.00 95.38 99 ALA A CA 1
ATOM 752 C C . ALA A 1 99 ? -12.695 -4.423 14.818 1.00 95.38 99 ALA A C 1
ATOM 754 O O . ALA A 1 99 ? -12.968 -3.362 15.376 1.00 95.38 99 ALA A O 1
ATOM 755 N N . GLN A 1 100 ? -12.929 -5.611 15.387 1.00 96.12 100 GLN A N 1
ATOM 756 C CA . GLN A 1 100 ? -13.483 -5.738 16.734 1.00 96.12 100 GLN A CA 1
ATOM 757 C C . GLN A 1 100 ? -12.547 -5.125 17.778 1.00 96.12 100 GLN A C 1
ATOM 759 O O . GLN A 1 100 ? -12.984 -4.319 18.594 1.00 96.12 100 GLN A O 1
ATOM 764 N N . TRP A 1 101 ? -11.252 -5.443 17.717 1.00 96.56 101 TRP A N 1
ATOM 765 C CA . TRP A 1 101 ? -10.278 -4.880 18.647 1.00 96.56 101 TRP A CA 1
ATOM 766 C C . TRP A 1 101 ? -10.216 -3.348 18.576 1.00 96.56 101 TRP A C 1
ATOM 768 O O . TRP A 1 101 ? -10.211 -2.698 19.618 1.00 96.56 101 TRP A O 1
ATOM 778 N N . LEU A 1 102 ? -10.221 -2.762 17.372 1.00 94.50 102 LEU A N 1
ATOM 779 C CA . LEU A 1 102 ? -10.237 -1.307 17.169 1.00 94.50 102 LEU A CA 1
ATOM 780 C C . LEU A 1 102 ? -11.457 -0.642 17.822 1.00 94.50 102 LEU A C 1
ATOM 782 O O . LEU A 1 102 ? -11.324 0.434 18.414 1.00 94.50 102 LEU A O 1
ATOM 786 N N . ALA A 1 103 ? -12.622 -1.287 17.742 1.00 93.38 103 ALA A N 1
ATOM 787 C CA . ALA A 1 103 ? -13.830 -0.828 18.413 1.00 93.38 103 ALA A CA 1
ATOM 788 C C . ALA A 1 103 ? -13.703 -0.948 19.941 1.00 93.38 103 ALA A C 1
ATOM 790 O O . ALA A 1 103 ? -14.022 0.002 20.656 1.00 93.38 103 ALA A O 1
ATOM 791 N N . ASP A 1 104 ? -13.174 -2.067 20.442 1.00 94.69 104 ASP A N 1
ATOM 792 C CA . ASP A 1 104 ? -13.016 -2.327 21.879 1.00 94.69 104 ASP A CA 1
ATOM 793 C C . ASP A 1 104 ? -12.061 -1.330 22.556 1.00 94.69 104 ASP A C 1
ATOM 795 O O . ASP A 1 104 ? -12.291 -0.923 23.696 1.00 94.69 104 ASP A O 1
ATOM 799 N N . VAL A 1 105 ? -11.005 -0.897 21.856 1.00 93.56 105 VAL A N 1
ATOM 800 C CA . VAL A 1 105 ? -10.063 0.122 22.358 1.00 93.56 105 VAL A CA 1
ATOM 801 C C . VAL A 1 105 ? -10.518 1.562 22.092 1.00 93.56 105 VAL A C 1
ATOM 803 O O . VAL A 1 105 ? -9.822 2.503 22.471 1.00 93.56 105 VAL A O 1
ATOM 806 N N . GLY A 1 106 ? -11.678 1.750 21.456 1.00 90.62 106 GLY A N 1
ATOM 807 C CA . GLY A 1 106 ? -12.275 3.063 21.206 1.00 90.62 106 GLY A CA 1
ATOM 808 C C . GLY A 1 106 ? -11.606 3.877 20.095 1.00 90.62 106 GLY A C 1
ATOM 809 O O . GLY A 1 106 ? -11.743 5.099 20.078 1.00 90.62 106 GLY A O 1
ATOM 810 N N . LEU A 1 107 ? -10.880 3.230 19.176 1.00 91.06 107 LEU A N 1
ATOM 811 C CA . LEU A 1 107 ? -10.252 3.904 18.033 1.00 91.06 107 LEU A CA 1
ATOM 812 C C . LEU A 1 107 ? -11.204 4.075 16.848 1.00 91.06 107 LEU A C 1
ATOM 814 O O . LEU A 1 107 ? -11.018 4.998 16.057 1.00 91.06 107 LEU A O 1
ATOM 818 N N . THR A 1 108 ? -12.221 3.221 16.726 1.00 92.44 108 THR A N 1
ATOM 819 C CA . THR A 1 108 ? -13.244 3.318 15.676 1.00 92.44 108 THR A CA 1
ATOM 820 C C . THR A 1 108 ? -14.648 3.460 16.246 1.00 92.44 108 THR A C 1
ATOM 822 O O . THR A 1 108 ? -14.944 2.993 17.345 1.00 92.44 108 THR A O 1
ATOM 825 N N . ASP A 1 109 ? -15.533 4.105 15.491 1.00 89.38 109 ASP A N 1
ATOM 826 C CA . ASP A 1 109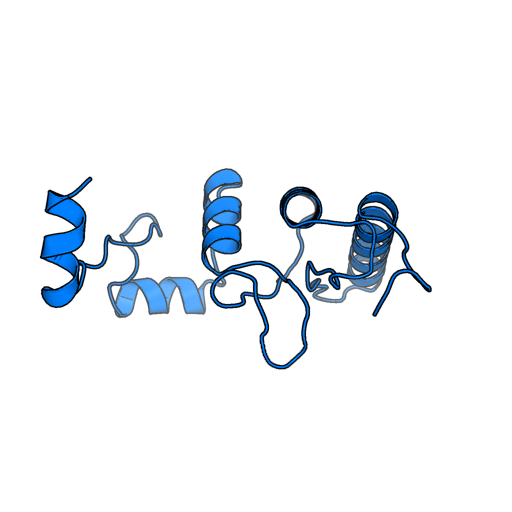 ? -16.954 4.208 15.803 1.00 89.38 109 ASP A CA 1
ATOM 827 C C . ASP A 1 109 ? -17.744 2.945 15.395 1.00 89.38 109 ASP A C 1
ATOM 829 O O . ASP A 1 109 ? -17.200 1.981 14.855 1.00 89.38 109 ASP A O 1
ATOM 833 N N . ALA A 1 110 ? -19.062 2.950 15.628 1.00 85.19 110 ALA A N 1
ATOM 834 C CA . ALA A 1 110 ? -19.947 1.843 15.246 1.00 85.19 110 ALA A CA 1
ATOM 835 C C . ALA A 1 110 ? -20.058 1.624 13.721 1.00 85.19 110 ALA A C 1
ATOM 837 O O . ALA A 1 110 ? -20.624 0.622 13.288 1.00 85.19 110 ALA A O 1
ATOM 838 N N . ARG A 1 111 ? -19.565 2.565 12.908 1.00 84.62 111 ARG A N 1
ATOM 839 C CA . ARG A 1 111 ? -19.486 2.477 11.445 1.00 84.62 111 ARG A CA 1
ATOM 840 C C . ARG A 1 111 ? -18.106 2.000 10.974 1.00 84.62 111 ARG A C 1
ATOM 842 O O . ARG A 1 111 ? -17.935 1.804 9.777 1.00 84.62 111 ARG A O 1
ATOM 849 N N . GLY A 1 112 ? -17.157 1.780 11.888 1.00 84.50 112 GLY A N 1
ATOM 850 C CA . GLY A 1 112 ? -15.780 1.393 11.581 1.00 84.50 112 GLY A CA 1
ATOM 851 C C . GLY A 1 112 ? -14.880 2.565 11.182 1.00 84.50 112 GLY A C 1
ATOM 852 O O . GLY A 1 112 ? -13.739 2.342 10.783 1.00 84.50 112 GLY A O 1
ATOM 853 N N . GLU A 1 113 ? -15.363 3.803 11.296 1.00 87.50 113 GLU A N 1
ATOM 854 C CA . GLU A 1 113 ? -14.588 5.003 10.983 1.00 87.50 113 GLU A CA 1
ATOM 855 C C . GLU A 1 113 ? -13.705 5.386 12.167 1.00 87.50 113 GLU A C 1
ATOM 857 O O . GLU A 1 113 ? -14.110 5.259 13.325 1.00 87.50 113 GLU A O 1
ATOM 862 N N . LEU A 1 114 ? -12.499 5.885 11.888 1.00 88.50 114 LEU A N 1
ATOM 863 C CA . LEU A 1 114 ? -11.601 6.347 12.942 1.00 88.50 114 LEU A CA 1
ATOM 864 C C . LEU A 1 114 ? -12.208 7.525 13.703 1.00 88.50 114 LEU A C 1
ATOM 866 O O . LEU A 1 114 ? -12.650 8.515 13.116 1.00 88.50 114 LEU A O 1
ATOM 870 N N . GLN A 1 115 ? -12.163 7.430 15.026 1.00 84.69 115 GLN A N 1
ATOM 871 C CA . GLN A 1 115 ? -12.523 8.530 15.902 1.00 84.69 115 GLN A CA 1
ATOM 872 C C . GLN A 1 115 ? -11.433 9.606 15.848 1.00 84.69 115 GLN A C 1
ATOM 874 O O . GLN A 1 115 ? -10.242 9.273 15.863 1.00 84.69 115 GLN A O 1
ATOM 879 N N . PRO A 1 116 ? -11.800 10.900 15.825 1.00 76.62 116 PRO A N 1
ATOM 880 C CA . PRO A 1 116 ? -10.829 11.967 15.975 1.00 76.62 116 PRO A CA 1
ATOM 881 C C . PRO A 1 116 ? -10.116 11.797 17.316 1.00 76.62 116 PRO A C 1
ATOM 883 O O . PRO A 1 116 ? -10.707 11.979 18.382 1.00 76.62 116 PRO A O 1
ATOM 886 N N . LEU A 1 117 ? -8.831 11.454 17.274 1.00 71.00 117 LEU A N 1
ATOM 887 C CA . LEU A 1 117 ? -7.981 11.599 18.444 1.00 71.00 117 LEU A CA 1
ATOM 888 C C . LEU A 1 117 ? -7.884 13.094 18.729 1.00 71.00 117 LEU A C 1
ATOM 890 O O . LEU A 1 117 ? -7.503 13.878 17.857 1.00 71.00 117 LEU A O 1
ATOM 894 N N . ALA A 1 118 ? -8.246 13.495 19.947 1.00 67.38 118 ALA A N 1
ATOM 895 C CA . ALA A 1 118 ? -7.942 14.840 20.399 1.00 67.38 118 ALA A CA 1
ATOM 896 C C . ALA A 1 118 ? -6.435 15.042 20.221 1.00 67.38 118 ALA A C 1
ATOM 898 O O . ALA A 1 118 ? -5.638 14.243 20.725 1.00 67.38 118 ALA A O 1
ATOM 899 N N . LEU A 1 119 ? -6.045 16.082 19.477 1.00 69.25 119 LEU A N 1
ATOM 900 C CA . LEU A 1 119 ? -4.639 16.450 19.391 1.00 69.25 119 LEU A CA 1
ATOM 901 C C . LEU A 1 119 ? -4.116 16.592 20.823 1.00 69.25 119 LEU A C 1
ATOM 903 O O . LEU A 1 119 ? -4.806 17.197 21.655 1.00 69.25 119 LEU A O 1
ATOM 907 N N . PRO A 1 120 ? -2.929 16.043 21.142 1.00 75.06 120 PRO A N 1
ATOM 908 C CA . PRO A 1 120 ? -2.353 16.261 22.456 1.00 75.06 120 PRO A CA 1
ATOM 909 C C . PRO A 1 120 ? -2.325 17.765 22.722 1.00 75.06 120 PRO A C 1
ATOM 911 O O . PRO A 1 120 ? -2.051 18.542 21.807 1.00 75.06 120 PRO A O 1
ATOM 914 N N . ALA A 1 121 ? -2.610 18.190 23.955 1.00 78.44 121 ALA A N 1
ATOM 915 C CA . ALA A 1 121 ? -2.769 19.613 24.276 1.00 78.44 121 ALA A CA 1
ATOM 916 C C . ALA A 1 121 ? -1.565 20.471 23.831 1.00 78.44 121 ALA A C 1
ATOM 918 O O . ALA A 1 121 ? -1.721 21.644 23.506 1.00 78.44 121 ALA A O 1
ATOM 919 N N . SER A 1 122 ? -0.374 19.870 23.740 1.00 84.31 122 SER A N 1
ATOM 920 C CA . SER A 1 122 ? 0.847 20.488 23.211 1.00 84.31 122 SER A CA 1
ATOM 921 C C . SER A 1 122 ? 0.773 20.910 21.737 1.00 84.31 122 SER A C 1
ATOM 923 O O . SER A 1 122 ? 1.506 21.808 21.338 1.00 84.31 122 SER A O 1
ATOM 925 N N . PHE A 1 123 ? -0.083 20.281 20.929 1.00 78.31 123 PHE A N 1
ATOM 926 C CA . PHE A 1 123 ? -0.291 20.593 19.512 1.00 78.31 123 PHE A CA 1
ATOM 927 C C . PHE A 1 123 ? -1.463 21.559 19.279 1.00 78.31 123 PHE A C 1
ATOM 929 O O . PHE A 1 123 ? -1.585 22.089 18.178 1.00 78.31 123 PHE A O 1
ATOM 936 N N . ALA A 1 124 ? -2.288 21.849 20.295 1.00 79.38 124 ALA A N 1
ATOM 937 C CA . ALA A 1 124 ? -3.398 22.802 20.180 1.00 79.38 124 ALA A CA 1
ATOM 938 C C . ALA A 1 124 ? -2.975 24.198 19.657 1.00 79.38 124 ALA A C 1
ATOM 940 O O . ALA A 1 124 ? -3.668 24.720 18.784 1.00 79.38 124 ALA A O 1
ATOM 941 N N . PRO A 1 125 ? -1.813 24.773 20.051 1.00 83.50 125 PRO A N 1
ATOM 942 C CA . PRO A 1 125 ? -1.366 26.069 19.527 1.00 83.50 125 PRO A CA 1
ATOM 943 C C . PRO A 1 125 ? -1.054 26.088 18.022 1.00 83.50 125 PRO A C 1
ATOM 945 O O . PRO A 1 125 ? -0.926 27.165 17.443 1.00 83.50 125 PRO A O 1
ATOM 948 N N . LEU A 1 126 ? -0.878 24.925 17.380 1.00 76.31 126 LEU A N 1
ATOM 949 C CA . LEU A 1 126 ? -0.631 24.843 15.935 1.00 76.31 126 LEU A CA 1
ATOM 950 C C . LEU A 1 126 ? -1.914 25.021 15.119 1.00 76.31 126 LEU A C 1
ATOM 952 O O . LEU A 1 126 ? -1.839 25.494 13.991 1.00 76.31 126 LEU A O 1
ATOM 956 N N . LEU A 1 127 ? -3.077 24.687 15.689 1.00 74.81 127 LEU A N 1
ATOM 957 C CA . LEU A 1 127 ? -4.370 24.872 15.026 1.00 74.81 127 LEU A CA 1
ATOM 958 C C . LEU A 1 127 ? -4.827 26.332 15.021 1.00 74.81 127 LEU A C 1
ATOM 960 O O . LEU A 1 127 ? -5.496 26.752 14.089 1.00 74.81 127 LEU A O 1
ATOM 964 N N . GLU A 1 128 ? -4.448 27.120 16.028 1.00 75.62 128 GLU A N 1
ATOM 965 C CA . GLU A 1 128 ? -4.787 28.552 16.110 1.00 75.62 128 GLU A CA 1
ATOM 966 C C . GLU A 1 128 ? -4.011 29.419 15.101 1.00 75.62 128 GLU A C 1
ATOM 968 O O . GLU A 1 128 ? -4.296 30.606 14.949 1.00 75.62 128 GLU A O 1
ATOM 973 N N . ARG A 1 129 ? -2.995 28.845 14.441 1.00 58.31 129 ARG A N 1
ATOM 974 C CA . ARG A 1 129 ? -2.116 29.530 13.480 1.00 58.31 129 ARG A CA 1
ATOM 975 C C . ARG A 1 129 ? -2.416 29.198 12.014 1.00 58.31 129 ARG A C 1
ATOM 977 O O . ARG A 1 129 ? -1.718 29.728 11.149 1.00 58.31 129 ARG A O 1
ATOM 984 N N . ALA A 1 130 ? -3.386 28.324 11.756 1.00 47.75 130 ALA A N 1
ATOM 985 C CA . ALA A 1 130 ? -3.882 27.972 10.424 1.00 47.75 130 ALA A CA 1
ATOM 986 C C . ALA A 1 130 ? -5.156 28.767 10.105 1.00 47.75 130 ALA A C 1
ATOM 988 O O . ALA A 1 130 ? -5.322 29.135 8.921 1.00 47.75 130 ALA A O 1
#

Radius of gyration: 17.17 Å; Cα contacts (8 Å, |Δi|>4): 152; chains: 1; bounding box: 38×50×39 Å

Solvent-accessible surface area (backbone atoms only — not comparable to full-atom values): 7563 Å² total; per-residue (Å²): 138,41,37,94,82,41,42,34,36,67,49,45,43,51,50,53,55,51,53,38,50,53,30,46,75,72,71,45,87,31,51,52,75,46,61,53,33,88,82,22,62,54,56,70,65,47,35,54,54,38,49,52,54,42,54,74,72,61,51,68,47,68,57,66,30,75,86,18,51,39,86,86,78,64,34,38,47,34,19,60,62,53,58,51,50,51,23,64,76,69,74,52,78,69,60,68,72,56,48,50,49,36,39,76,72,61,48,24,48,100,84,68,47,73,51,84,71,76,70,56,76,88,52,52,71,61,64,82,75,112

Foldseek 3Di:
DACVQQAALVSLLVVQVVQQVVCVVVVHLAADFQWDAPHHHYDVVSSLVSVLVCVVVPRNDYDADDVQADPVVRIGTHHPVSVLVSCVVVVHADDPVVLVVCVVVPQADPSSHGDDDDDDPVCVVVVVVD

Sequence (130 aa):
IGPEYLFDGKQITRAALEDHFCGKLLGLPMGCDVCYTNHAEADQNDMDDLLTLLAVAGVNYVMGVPGADDIMLNYQSTSYHDVLAVRRMLNLAPAPEFAQWLADVGLTDARGELQPLALPASFAPLLERA

Nearest PDB structures (foldseek):
  3abo-assembly1_A  TM=9.750E-01  e=1.228E-12  Escherichia coli K-12
  7pkq-assembly1_p  TM=3.614E-01  e=8.461E+00  Chlamydomonas reinhardtii
  5gup-assembly1_w  TM=1.664E-01  e=1.413E+00  Sus scrofa
  8ugj-assembly1_3P  TM=1.656E-01  e=3.345E+00  Sus scrofa

pLDDT: mean 93.91, std 8.68, range [47.75, 98.88]

Mean predicted aligned error: 4.81 Å